Protein AF-0000000082633870 (afdb_homodimer)

Foldseek 3Di:
DPPPDDWDEDPDADPDADDLVQFQAWDWTDPPYPQTWIWTAGPVGDIGTHDCPDVSNVVSNVVNVVVVVVVD/DPPPDDWDEDPDADPDADDLVQFQAWDWTDPPYPQTWIWTAGPVGDIGTHDCPDVSNVVSNVVNVVVVVVVD

Solvent-accessible surface area (backbone atoms only — not comparable to full-atom values): 8286 Å² total; per-residue (Å²): 128,69,80,32,34,58,38,53,33,38,90,48,54,52,91,65,88,76,62,65,88,49,49,66,44,70,47,69,47,50,85,85,38,88,47,77,32,30,35,36,29,32,74,88,69,49,52,38,16,30,51,62,81,40,68,69,48,49,52,48,52,53,51,48,54,51,51,53,61,70,72,103,128,67,81,32,35,58,40,52,32,39,91,48,52,51,90,66,88,75,62,66,89,47,49,69,43,69,46,70,47,48,86,86,39,87,47,78,30,30,36,36,29,30,73,87,69,48,52,37,15,31,50,62,82,39,67,68,47,49,51,47,52,51,52,47,55,50,52,53,61,70,72,102

Sequence (144 aa):
SAPYTPAECCFSYTKHTLRSANLKGSYETSKECFLPAIVFETKNGSKVCADPNLPWVVKAVQKLQKKKSARASAPYTPAECCFSYTKHTLRSANLKGSYETSKECFLPAIVFETKNGSKVCADPNLPWVVKAVQKLQKKKSARA

Organism: Casuarius casuarius (NCBI:txid8787)

Radius of gyration: 17.72 Å; Cα contacts (8 Å, |Δi|>4): 254; chains: 2; bounding box: 32×46×44 Å

Secondary structure (DSSP, 8-state):
--TT--EEE-SS--SS---GGGEEEEEEPPTTSSS--EEEEETTS-EEEE-TTSHHHHHHHHHHHHHHHHH-/--TT--EEE-SS--SS---GGGEEEEEEPPTTSSS--EEEEETTS-EEEE-TTSHHHHHHHHHHHHHHHHH-

Structure (mmCIF, N/CA/C/O backbone):
data_AF-0000000082633870-model_v1
#
loop_
_entity.id
_entity.type
_entity.pdbx_description
1 polymer 'CCL4 protein'
#
loop_
_atom_site.group_PDB
_atom_site.id
_atom_site.type_symbol
_atom_site.label_atom_id
_atom_site.label_alt_id
_atom_site.label_comp_id
_atom_site.label_asym_id
_atom_site.label_entity_id
_atom_site.label_seq_id
_atom_site.pdbx_PDB_ins_code
_atom_site.Cartn_x
_atom_site.Cartn_y
_atom_site.Cartn_z
_atom_site.occupancy
_atom_site.B_iso_or_equiv
_atom_site.auth_seq_id
_atom_site.auth_comp_id
_atom_site.auth_asym_id
_atom_site.auth_atom_id
_atom_site.pdbx_PDB_model_num
ATOM 1 N N . SER A 1 1 ? 12.039 -4.086 2.102 1 63.34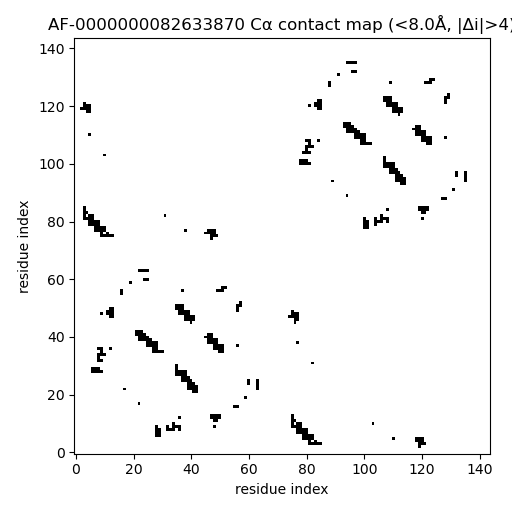 1 SER A N 1
ATOM 2 C CA . SER A 1 1 ? 10.758 -4.676 1.716 1 63.34 1 SER A CA 1
ATOM 3 C C . SER A 1 1 ? 10.953 -6.012 1.01 1 63.34 1 SER A C 1
ATOM 5 O O . SER A 1 1 ? 11.992 -6.238 0.381 1 63.34 1 SER A O 1
ATOM 7 N N . ALA A 1 2 ? 10.156 -6.988 1.341 1 86 2 ALA A N 1
ATOM 8 C CA . ALA A 1 2 ? 10.219 -8.273 0.65 1 86 2 ALA A CA 1
ATOM 9 C C . ALA A 1 2 ? 10.117 -8.094 -0.861 1 86 2 ALA A C 1
ATOM 11 O O . ALA A 1 2 ? 9.461 -7.16 -1.338 1 86 2 ALA A O 1
ATOM 12 N N . PRO A 1 3 ? 10.852 -8.875 -1.568 1 91.38 3 PRO A N 1
ATOM 13 C CA . PRO A 1 3 ? 10.758 -8.773 -3.027 1 91.38 3 PRO A CA 1
ATOM 14 C C . PRO A 1 3 ? 9.328 -8.922 -3.541 1 91.38 3 PRO A C 1
ATOM 16 O O . PRO A 1 3 ? 8.539 -9.664 -2.967 1 91.38 3 PRO A O 1
ATOM 19 N N . TYR A 1 4 ? 9.008 -8.125 -4.641 1 96.81 4 TYR A N 1
ATOM 20 C CA . TYR A 1 4 ? 7.766 -8.195 -5.395 1 96.81 4 TYR A CA 1
ATOM 21 C C . TYR A 1 4 ? 6.578 -7.816 -4.523 1 96.81 4 TYR A C 1
ATOM 23 O O . TYR A 1 4 ? 5.438 -8.195 -4.809 1 96.81 4 TYR A O 1
ATOM 31 N N . THR A 1 5 ? 6.84 -7.258 -3.365 1 97.44 5 THR A N 1
ATOM 32 C CA . THR A 1 5 ? 5.758 -6.809 -2.494 1 97.44 5 THR A CA 1
ATOM 33 C C . THR A 1 5 ? 5.281 -5.418 -2.9 1 97.44 5 THR A C 1
ATOM 35 O O . THR A 1 5 ? 6.074 -4.586 -3.346 1 97.44 5 THR A O 1
ATOM 38 N N . PRO A 1 6 ? 4.047 -5.188 -2.807 1 98.06 6 PRO A N 1
ATOM 39 C CA . PRO A 1 6 ? 3.582 -3.844 -3.158 1 98.06 6 PRO A CA 1
ATOM 40 C C . PRO A 1 6 ? 4.027 -2.783 -2.154 1 98.06 6 PRO A C 1
ATOM 42 O O . PRO A 1 6 ? 4.301 -3.102 -0.993 1 98.06 6 PRO A O 1
ATOM 45 N N . ALA A 1 7 ? 4.223 -1.601 -2.592 1 97.19 7 ALA A N 1
ATOM 46 C CA . ALA A 1 7 ? 4.516 -0.447 -1.746 1 97.19 7 ALA A CA 1
ATOM 47 C C . ALA A 1 7 ? 3.336 0.521 -1.706 1 97.19 7 ALA A C 1
ATOM 49 O O . ALA A 1 7 ? 2.617 0.673 -2.695 1 97.19 7 ALA A O 1
ATOM 50 N N . GLU A 1 8 ? 3.143 1.157 -0.511 1 97.19 8 GLU A N 1
ATOM 51 C CA . GLU A 1 8 ? 2.119 2.193 -0.409 1 97.19 8 GLU A CA 1
ATOM 52 C C . GLU A 1 8 ? 2.619 3.52 -0.973 1 97.19 8 GLU A C 1
ATOM 54 O O . GLU A 1 8 ? 3.723 3.963 -0.646 1 97.19 8 GLU A O 1
ATOM 59 N N . CYS A 1 9 ? 1.819 4.066 -1.823 1 98.31 9 CYS A N 1
ATOM 60 C CA . CYS A 1 9 ? 2.15 5.348 -2.434 1 98.31 9 CYS A CA 1
ATOM 61 C C . CYS A 1 9 ? 1.016 6.352 -2.252 1 98.31 9 CYS A C 1
ATOM 63 O O . CYS A 1 9 ? -0.158 5.977 -2.291 1 98.31 9 CYS A O 1
ATOM 65 N N . CYS A 1 10 ? 1.411 7.594 -2.066 1 98.56 10 CYS A N 1
ATOM 66 C CA . CYS A 1 10 ? 0.449 8.688 -2.012 1 98.56 10 CYS A CA 1
ATOM 67 C C . CYS A 1 10 ? 0.356 9.398 -3.357 1 98.56 10 CYS A C 1
ATOM 69 O O . CYS A 1 10 ? 1.371 9.609 -4.023 1 98.56 10 CYS A O 1
ATOM 71 N N . PHE A 1 11 ? -0.914 9.852 -3.707 1 97.94 11 PHE A N 1
ATOM 72 C CA . PHE A 1 11 ? -1.106 10.586 -4.953 1 97.94 11 PHE A CA 1
ATOM 73 C C . PHE A 1 11 ? -1.654 11.984 -4.68 1 97.94 11 PHE A C 1
ATOM 75 O O . PHE A 1 11 ? -1.763 12.805 -5.598 1 97.94 11 PHE A O 1
ATOM 82 N N . SER A 1 12 ? -2.004 12.086 -3.379 1 97.62 12 SER A N 1
ATOM 83 C CA . SER A 1 12 ? -2.436 13.391 -2.885 1 97.62 12 SER A CA 1
ATOM 84 C C . SER A 1 12 ? -2.105 13.555 -1.405 1 97.62 12 SER A C 1
ATOM 86 O O . SER A 1 12 ? -1.701 12.602 -0.742 1 97.62 12 SER A O 1
ATOM 88 N N . TYR A 1 13 ? -2.248 14.836 -0.981 1 98.12 13 TYR A N 1
ATOM 89 C CA . TYR A 1 13 ? -2.006 15.156 0.42 1 98.12 13 TYR A CA 1
ATOM 90 C C . TYR A 1 13 ? -3.26 15.727 1.074 1 98.12 13 TYR A C 1
ATOM 92 O O . TYR A 1 13 ? -4.039 16.422 0.427 1 98.12 13 TYR A O 1
ATOM 100 N N . THR A 1 14 ? -3.303 15.383 2.363 1 98.31 14 THR A N 1
ATOM 101 C CA . THR A 1 14 ? -4.363 16.047 3.113 1 98.31 14 THR A CA 1
ATOM 102 C C . THR A 1 14 ? -4.188 17.562 3.074 1 98.31 14 THR A C 1
ATOM 104 O O . THR A 1 14 ? -3.062 18.062 3.119 1 98.31 14 THR A O 1
ATOM 107 N N . LYS A 1 15 ? -5.301 18.25 2.979 1 96.06 15 LYS A N 1
ATOM 108 C CA . LYS A 1 15 ? -5.289 19.719 2.953 1 96.06 15 LYS A CA 1
ATOM 109 C C . LYS A 1 15 ? -5.355 20.297 4.363 1 96.06 15 LYS A C 1
ATOM 111 O O . LYS A 1 15 ? -5.078 21.469 4.57 1 96.06 15 LYS A O 1
ATOM 116 N N . HIS A 1 16 ? -5.734 19.438 5.301 1 95.44 16 HIS A N 1
ATOM 117 C CA . HIS A 1 16 ? -5.945 19.891 6.672 1 95.44 16 HIS A CA 1
ATOM 118 C C . HIS A 1 16 ? -4.891 19.328 7.609 1 95.44 16 HIS A C 1
ATOM 120 O O . HIS A 1 16 ? -4.359 18.234 7.367 1 95.44 16 HIS A O 1
ATOM 126 N N . THR A 1 17 ? -4.695 20.109 8.688 1 96.88 17 THR A N 1
ATOM 127 C CA . THR A 1 17 ? -3.846 19.594 9.758 1 96.88 17 THR A CA 1
ATOM 128 C C . THR A 1 17 ? -4.566 18.516 10.555 1 96.88 17 THR A C 1
ATOM 130 O O . THR A 1 17 ? -5.793 18.516 10.648 1 96.88 17 THR A O 1
ATOM 133 N N . LEU A 1 18 ? -3.801 17.578 11.055 1 96.88 18 LEU A N 1
ATOM 134 C CA . LEU A 1 18 ? -4.34 16.531 11.914 1 96.88 18 LEU A CA 1
ATOM 135 C C . LEU A 1 18 ? -3.945 16.766 13.367 1 96.88 18 LEU A C 1
ATOM 137 O O . LEU A 1 18 ? -2.805 17.141 13.648 1 96.88 18 LEU A O 1
ATOM 141 N N . ARG A 1 19 ? -4.922 16.531 14.211 1 95.81 19 ARG A N 1
ATOM 142 C CA . ARG A 1 19 ? -4.629 16.656 15.633 1 95.81 19 ARG A CA 1
ATOM 143 C C . ARG A 1 19 ? -3.682 15.555 16.094 1 95.81 19 ARG A C 1
ATOM 145 O O . ARG A 1 19 ? -3.941 14.375 15.867 1 95.81 19 ARG A O 1
ATOM 152 N N . SER A 1 20 ? -2.695 15.898 16.781 1 95 20 SER A N 1
ATOM 153 C CA . SER A 1 20 ? -1.667 14.969 17.234 1 95 20 SER A CA 1
ATOM 154 C C . SER A 1 20 ? -2.25 13.914 18.172 1 95 20 SER A C 1
ATOM 156 O O . SER A 1 20 ? -1.782 12.773 18.188 1 95 20 SER A O 1
ATOM 158 N N . ALA A 1 21 ? -3.277 14.289 18.828 1 94.38 21 ALA A N 1
ATOM 159 C CA . ALA A 1 21 ? -3.912 13.383 19.781 1 94.38 21 ALA A CA 1
ATOM 160 C C . ALA A 1 21 ? -4.555 12.195 19.078 1 94.38 21 ALA A C 1
ATOM 162 O O . ALA A 1 21 ? -4.785 11.148 19.688 1 94.38 21 ALA A O 1
ATOM 163 N N . ASN A 1 22 ? -4.863 12.461 17.844 1 96.62 22 ASN A N 1
ATOM 164 C CA . ASN A 1 22 ? -5.551 11.422 17.078 1 96.62 22 ASN A CA 1
ATOM 165 C C . ASN A 1 22 ? -4.562 10.516 16.344 1 96.62 22 ASN A C 1
ATOM 167 O O . ASN A 1 22 ? -4.961 9.531 15.727 1 96.62 22 ASN A O 1
ATOM 171 N N . LEU A 1 23 ? -3.291 10.82 16.438 1 98 23 LEU A N 1
ATOM 172 C CA . LEU A 1 23 ? -2.301 10.109 15.641 1 98 23 LEU A CA 1
ATOM 173 C C . LEU A 1 23 ? -1.649 8.992 16.453 1 98 23 LEU A C 1
ATOM 175 O O . LEU A 1 23 ? -1.222 9.203 17.578 1 98 23 LEU A O 1
ATOM 179 N N . LYS A 1 24 ? -1.57 7.898 15.789 1 97.19 24 LYS A N 1
ATOM 180 C CA . LYS A 1 24 ? -0.968 6.715 16.406 1 97.19 24 LYS A CA 1
ATOM 181 C C . LYS A 1 24 ? 0.481 6.547 15.953 1 97.19 24 LYS A C 1
ATOM 183 O O . LYS A 1 24 ? 1.317 6.055 16.719 1 97.19 24 LYS A O 1
ATOM 188 N N . GLY A 1 25 ? 0.774 6.848 14.695 1 97.38 25 GLY A N 1
ATOM 189 C CA . GLY A 1 25 ? 2.102 6.664 14.125 1 97.38 25 GLY A CA 1
ATOM 190 C C . GLY A 1 25 ? 2.277 7.344 12.781 1 97.38 25 GLY A C 1
ATOM 191 O O . GLY A 1 25 ? 1.374 8.039 12.312 1 97.38 25 GLY A O 1
ATOM 192 N N . SER A 1 26 ? 3.461 7.172 12.281 1 98.06 26 SER A N 1
ATOM 193 C CA . SER A 1 26 ? 3.76 7.703 10.953 1 98.06 26 SER A CA 1
ATOM 194 C C . SER A 1 26 ? 4.918 6.953 10.305 1 98.06 26 SER A C 1
ATOM 196 O O . SER A 1 26 ? 5.746 6.355 11 1 98.06 26 SER A O 1
ATOM 198 N N . TYR A 1 27 ? 4.934 7.047 9.016 1 98 27 TYR A N 1
ATOM 199 C CA . TYR A 1 27 ? 6.047 6.496 8.25 1 98 27 TYR A CA 1
ATOM 200 C C . TYR A 1 27 ? 6.184 7.207 6.906 1 98 27 TYR A C 1
ATOM 202 O O . TYR A 1 27 ? 5.266 7.906 6.473 1 98 27 TYR A O 1
ATOM 210 N N . GLU A 1 28 ? 7.316 7.055 6.324 1 97.69 28 GLU A N 1
ATOM 211 C CA . GLU A 1 28 ? 7.57 7.582 4.988 1 97.69 28 GLU A CA 1
ATOM 212 C C . GLU A 1 28 ? 7.203 6.562 3.914 1 97.69 28 GLU A C 1
ATOM 214 O O . GLU A 1 28 ? 7.41 5.359 4.098 1 97.69 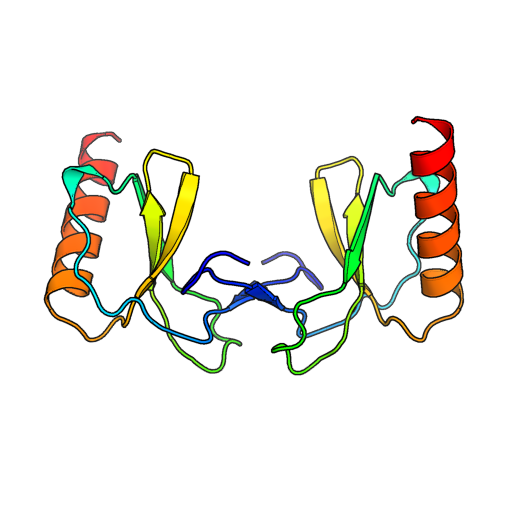28 GLU A O 1
ATOM 219 N N . THR A 1 29 ? 6.695 7.086 2.789 1 97.12 29 THR A N 1
ATOM 220 C CA . THR A 1 29 ? 6.375 6.18 1.69 1 97.12 29 THR A CA 1
ATOM 221 C C . THR A 1 29 ? 7.648 5.711 0.99 1 97.12 29 THR A C 1
ATOM 223 O O . THR A 1 29 ? 8.719 6.285 1.19 1 97.12 29 THR A O 1
ATOM 226 N N . SER A 1 30 ? 7.465 4.648 0.168 1 95.38 30 SER A N 1
ATOM 227 C CA . SER A 1 30 ? 8.602 4.031 -0.513 1 95.38 30 SER A CA 1
ATOM 228 C C . SER A 1 30 ? 9.328 5.035 -1.4 1 95.38 30 SER A C 1
ATOM 230 O O . SER A 1 30 ? 8.695 5.914 -1.996 1 95.38 30 SER A O 1
ATOM 232 N N . LYS A 1 31 ? 10.617 4.836 -1.577 1 95.38 31 LYS A N 1
ATOM 233 C CA . LYS A 1 31 ? 11.43 5.691 -2.438 1 95.38 31 LYS A CA 1
ATOM 234 C C . LYS A 1 31 ? 11.008 5.555 -3.898 1 95.38 31 LYS A C 1
ATOM 236 O O . LYS A 1 31 ? 11.344 6.41 -4.727 1 95.38 31 LYS A O 1
ATOM 241 N N . GLU A 1 32 ? 10.383 4.496 -4.211 1 95.38 32 GLU A N 1
ATOM 242 C CA . GLU A 1 32 ? 9.977 4.23 -5.586 1 95.38 32 GLU A CA 1
ATOM 243 C C . GLU A 1 32 ? 8.781 5.098 -5.984 1 95.38 32 GLU A C 1
ATOM 245 O O . GLU A 1 32 ? 8.523 5.301 -7.176 1 95.38 32 GLU A O 1
ATOM 250 N N . CYS A 1 33 ? 8.148 5.621 -4.957 1 97.38 33 CYS A N 1
ATOM 251 C CA . CYS A 1 33 ? 6.949 6.41 -5.223 1 97.38 33 CYS A CA 1
ATOM 252 C C . CYS A 1 33 ? 7.309 7.758 -5.832 1 97.38 33 CYS A C 1
ATOM 254 O O . CYS A 1 33 ? 8.344 8.336 -5.496 1 97.38 33 CYS A O 1
ATOM 256 N N . PHE A 1 34 ? 6.477 8.195 -6.707 1 95.06 34 PHE A N 1
ATOM 257 C CA . PHE A 1 34 ? 6.7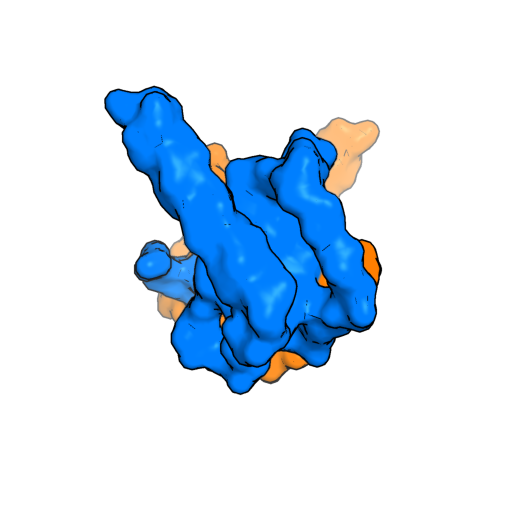3 9.453 -7.402 1 95.06 34 PHE A CA 1
ATOM 258 C C . PHE A 1 34 ? 6.598 10.633 -6.445 1 95.06 34 PHE A C 1
ATOM 260 O O . PHE A 1 34 ? 7.434 11.547 -6.453 1 95.06 34 PHE A O 1
ATOM 267 N N . LEU A 1 35 ? 5.566 10.57 -5.613 1 96.5 35 LEU A N 1
ATOM 268 C CA . LEU A 1 35 ? 5.254 11.672 -4.711 1 96.5 35 LEU A CA 1
ATOM 269 C C . LEU A 1 35 ? 5.691 11.352 -3.287 1 96.5 35 LEU A C 1
ATOM 271 O O . LEU A 1 35 ? 5.035 10.578 -2.592 1 96.5 35 LEU A O 1
ATOM 275 N N . PRO A 1 36 ? 6.809 12 -2.887 1 97.75 36 PRO A N 1
ATOM 276 C CA . PRO A 1 36 ? 7.211 11.766 -1.497 1 97.75 36 PRO A CA 1
ATOM 277 C C . PRO A 1 36 ? 6.133 12.18 -0.496 1 97.75 36 PRO A C 1
ATOM 279 O O . PRO A 1 36 ? 5.461 13.195 -0.69 1 97.75 36 PRO A O 1
ATOM 282 N N . ALA A 1 37 ? 5.996 11.312 0.571 1 98.81 37 ALA A N 1
ATOM 283 C CA . ALA A 1 37 ? 4.918 11.609 1.508 1 98.81 37 ALA A CA 1
ATOM 284 C C . ALA A 1 37 ? 5.195 11 2.879 1 98.81 37 ALA A C 1
ATOM 286 O O . ALA A 1 37 ? 5.984 10.062 3 1 98.81 37 ALA A O 1
ATOM 287 N N . ILE A 1 38 ? 4.609 11.586 3.834 1 98.75 38 ILE A N 1
ATOM 288 C CA . ILE A 1 38 ? 4.434 10.992 5.156 1 98.75 38 ILE A CA 1
ATOM 289 C C . ILE A 1 38 ? 3.014 10.453 5.297 1 98.75 38 ILE A C 1
ATOM 291 O O . ILE A 1 38 ? 2.047 11.133 4.941 1 98.75 38 ILE A O 1
ATOM 295 N N . VAL A 1 39 ? 2.932 9.25 5.707 1 98.81 39 VAL A N 1
ATOM 296 C CA . VAL A 1 39 ? 1.624 8.672 6.012 1 98.81 39 VAL A CA 1
ATOM 297 C C . VAL A 1 39 ? 1.414 8.641 7.523 1 98.81 39 VAL A C 1
ATOM 299 O O . VAL A 1 39 ? 2.217 8.055 8.25 1 98.81 39 VAL A O 1
ATOM 302 N N . PHE A 1 40 ? 0.314 9.305 7.953 1 98.69 40 PHE A N 1
ATOM 303 C CA . PHE A 1 40 ? -0.077 9.219 9.352 1 98.69 40 PHE A CA 1
ATOM 304 C C . PHE A 1 40 ? -1.114 8.117 9.562 1 98.69 40 PHE A C 1
ATOM 306 O O . PHE A 1 40 ? -2.031 7.965 8.75 1 98.69 40 PHE A O 1
ATOM 313 N N . GLU A 1 41 ? -0.903 7.375 10.562 1 98.19 41 GLU A N 1
ATOM 314 C CA . GLU A 1 41 ? -1.919 6.438 11.031 1 98.19 41 GLU A CA 1
ATOM 315 C C . GLU A 1 41 ? -2.688 7.008 12.227 1 98.19 41 GLU A C 1
ATOM 317 O O . GLU A 1 41 ? -2.086 7.438 13.211 1 98.19 41 GLU A O 1
ATOM 322 N N . THR A 1 42 ? -3.988 6.961 12.109 1 97.5 42 THR A N 1
ATOM 323 C CA . THR A 1 42 ? -4.809 7.473 13.203 1 97.5 42 THR A CA 1
ATOM 324 C C . THR A 1 42 ? -5.18 6.355 14.172 1 97.5 42 THR A C 1
ATOM 326 O O . THR A 1 42 ? -5.004 5.176 13.867 1 97.5 42 THR A O 1
ATOM 329 N N . LYS A 1 43 ? -5.676 6.699 15.289 1 96.94 43 LYS A N 1
ATOM 330 C CA . LYS A 1 43 ? -6.027 5.738 16.328 1 96.94 43 LYS A CA 1
ATOM 331 C C . LYS A 1 43 ? -7.141 4.805 15.867 1 96.94 43 LYS A C 1
ATOM 333 O O . LYS A 1 43 ? -7.227 3.662 16.328 1 96.94 43 LYS A O 1
ATOM 338 N N . ASN A 1 44 ? -7.941 5.293 14.938 1 95.06 44 ASN A N 1
ATOM 339 C CA . ASN A 1 44 ? -9.016 4.457 14.406 1 95.06 44 ASN A CA 1
ATOM 340 C C . ASN A 1 44 ? -8.523 3.561 13.281 1 95.06 44 ASN A C 1
ATOM 342 O O . ASN A 1 44 ? -9.312 2.824 12.68 1 95.06 44 ASN A O 1
ATOM 346 N N . GLY A 1 45 ? -7.312 3.646 12.859 1 95.19 45 GLY A N 1
ATOM 347 C CA . GLY A 1 45 ? -6.707 2.74 11.891 1 95.19 45 GLY A CA 1
ATOM 348 C C . GLY A 1 45 ? -6.625 3.326 10.492 1 95.19 45 GLY A C 1
ATOM 349 O O . GLY A 1 45 ? -6.121 2.678 9.578 1 95.19 45 GLY A O 1
ATOM 350 N N . SER A 1 46 ? -7.074 4.594 10.438 1 95.94 46 SER A N 1
ATOM 351 C CA . SER A 1 46 ? -7.055 5.25 9.133 1 95.94 46 SER A CA 1
ATOM 352 C C . SER A 1 46 ? -5.656 5.75 8.789 1 95.94 46 SER A C 1
ATOM 354 O O . SER A 1 46 ? -4.871 6.086 9.68 1 95.94 46 SER A O 1
ATOM 356 N N . LYS A 1 47 ? -5.363 5.77 7.477 1 98.25 47 LYS A N 1
ATOM 357 C CA . LYS A 1 47 ? -4.098 6.289 6.969 1 98.25 47 LYS A CA 1
ATOM 358 C C . LYS A 1 47 ? -4.316 7.547 6.129 1 98.25 47 LYS A C 1
ATOM 360 O O . LYS A 1 47 ? -5.246 7.605 5.32 1 98.25 47 LYS A O 1
ATOM 365 N N . VAL A 1 48 ? -3.461 8.492 6.391 1 98.5 48 VAL A N 1
ATOM 366 C CA . VAL A 1 48 ? -3.646 9.773 5.719 1 98.5 48 VAL A CA 1
ATOM 367 C C . VAL A 1 48 ? -2.311 10.266 5.164 1 98.5 48 VAL A C 1
ATOM 369 O O . VAL A 1 48 ? -1.327 10.375 5.898 1 98.5 48 VAL A O 1
ATOM 372 N N . CYS A 1 49 ? -2.332 10.562 3.902 1 98.81 49 CYS A N 1
ATOM 373 C CA . CYS A 1 49 ? -1.14 11.086 3.244 1 98.81 49 CYS A CA 1
ATOM 374 C C . CYS A 1 49 ? -0.946 12.562 3.559 1 98.81 49 CYS A C 1
ATOM 376 O O . CYS A 1 49 ? -1.877 13.359 3.42 1 98.81 49 CYS A O 1
ATOM 378 N N . ALA A 1 50 ? 0.307 12.953 3.887 1 98.81 50 ALA A N 1
ATOM 379 C CA . ALA A 1 50 ? 0.626 14.344 4.207 1 98.81 50 ALA A CA 1
ATOM 380 C C . ALA A 1 50 ? 1.921 14.773 3.527 1 98.81 50 ALA A C 1
ATOM 382 O O . ALA A 1 50 ? 2.834 13.969 3.342 1 98.81 50 ALA A O 1
ATOM 383 N N . ASP A 1 51 ? 2.008 16.062 3.193 1 98.44 51 ASP A N 1
ATOM 384 C CA . ASP A 1 51 ? 3.193 16.672 2.609 1 98.44 51 ASP A CA 1
ATOM 385 C C . ASP A 1 51 ? 4.316 16.781 3.639 1 98.44 51 ASP A C 1
ATOM 387 O O . ASP A 1 51 ? 4.188 17.516 4.629 1 98.44 51 ASP A O 1
ATOM 391 N N . PRO A 1 52 ? 5.422 16.109 3.346 1 98.44 52 PRO A N 1
ATOM 392 C CA . PRO A 1 52 ? 6.488 16.094 4.348 1 98.44 52 PRO A CA 1
ATOM 393 C C . PRO A 1 52 ? 7.129 17.453 4.555 1 98.44 52 PRO A C 1
ATOM 395 O O . PRO A 1 52 ? 7.887 17.656 5.512 1 98.44 52 PRO A O 1
ATOM 398 N N . ASN A 1 53 ? 6.809 18.391 3.721 1 97.94 53 ASN A N 1
ATOM 399 C CA . ASN A 1 53 ? 7.473 19.688 3.773 1 97.94 53 ASN A CA 1
ATOM 400 C C . ASN A 1 53 ? 6.664 20.688 4.586 1 97.94 53 ASN A C 1
ATOM 402 O O . ASN A 1 53 ? 7.109 21.812 4.809 1 97.94 53 ASN A O 1
ATOM 406 N N . LEU A 1 54 ? 5.555 20.359 5.016 1 98 54 LEU A N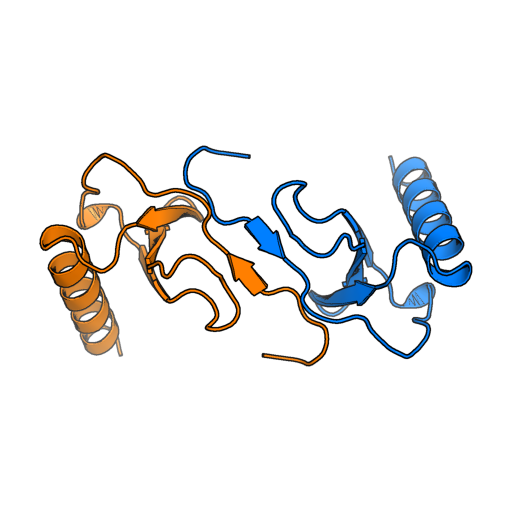 1
ATOM 407 C CA . LEU A 1 54 ? 4.73 21.266 5.809 1 98 54 LEU A CA 1
ATOM 408 C C . LEU A 1 54 ? 5.172 21.266 7.266 1 98 54 LEU A C 1
ATOM 410 O O . LEU A 1 54 ? 5.391 20.203 7.855 1 98 54 LEU A O 1
ATOM 414 N N . PRO A 1 55 ? 5.227 22.375 7.941 1 97.56 55 PRO A N 1
ATOM 415 C CA . PRO A 1 55 ? 5.746 22.484 9.305 1 97.56 55 PRO A CA 1
ATOM 416 C C . PRO A 1 55 ? 4.973 21.625 10.297 1 97.56 55 PRO A C 1
ATOM 418 O O . PRO A 1 55 ? 5.574 20.984 11.164 1 97.56 55 PRO A O 1
ATOM 421 N N . TRP A 1 56 ? 3.711 21.641 10.164 1 97.94 56 TRP A N 1
ATOM 422 C CA . TRP A 1 56 ? 2.955 20.875 11.148 1 97.94 56 TRP A CA 1
ATOM 423 C C . TRP A 1 56 ? 3.246 19.391 11.016 1 97.94 56 TRP A C 1
ATOM 425 O O . TRP A 1 56 ? 3.178 18.641 12 1 97.94 56 TRP A O 1
ATOM 435 N N . VAL A 1 57 ? 3.506 18.891 9.781 1 98.56 57 VAL A N 1
ATOM 436 C CA . VAL A 1 57 ? 3.824 17.484 9.547 1 98.56 57 VAL A CA 1
ATOM 437 C C . VAL A 1 57 ? 5.156 17.141 10.211 1 98.56 57 VAL A C 1
ATOM 439 O O . VAL A 1 57 ? 5.266 16.125 10.906 1 98.56 57 VAL A O 1
ATOM 442 N N . VAL A 1 58 ? 6.113 17.984 10.031 1 98.06 58 VAL A N 1
ATOM 443 C CA . VAL A 1 58 ? 7.426 17.797 10.633 1 98.06 58 VAL A CA 1
ATOM 444 C C . VAL A 1 58 ? 7.293 17.719 12.148 1 98.06 58 VAL A C 1
ATOM 446 O O . VAL A 1 58 ? 7.84 16.797 12.773 1 98.06 58 VAL A O 1
ATOM 449 N N . LYS A 1 59 ? 6.523 18.609 12.672 1 97.56 59 LYS A N 1
ATOM 450 C CA . LYS A 1 59 ? 6.324 18.641 14.117 1 97.56 59 LYS A CA 1
ATOM 451 C C . LYS A 1 59 ? 5.609 17.375 14.602 1 97.56 59 LYS A C 1
ATOM 453 O O . LYS A 1 59 ? 5.984 16.797 15.625 1 97.56 59 LYS A O 1
ATOM 458 N N . ALA A 1 60 ? 4.609 17.031 13.883 1 98 60 ALA A N 1
ATOM 459 C CA . ALA A 1 60 ? 3.83 15.852 14.273 1 98 60 ALA A CA 1
ATOM 460 C C . ALA A 1 60 ? 4.688 14.594 14.25 1 98 60 ALA A C 1
ATOM 462 O O . ALA A 1 60 ? 4.582 13.742 15.141 1 98 60 ALA A O 1
ATOM 463 N N . VAL A 1 61 ? 5.508 14.43 13.227 1 98.12 61 VAL A N 1
ATOM 464 C CA . VAL A 1 61 ? 6.395 13.273 13.125 1 98.12 61 VAL A CA 1
ATOM 465 C C . VAL A 1 61 ? 7.34 13.242 14.32 1 98.12 61 VAL A C 1
ATOM 467 O O . VAL A 1 61 ? 7.523 12.195 14.945 1 98.12 61 VAL A O 1
ATOM 470 N N . GLN A 1 62 ? 7.895 14.375 14.633 1 97.12 62 GLN A N 1
ATOM 471 C CA . GLN A 1 62 ? 8.82 14.461 15.75 1 97.12 62 GLN A CA 1
ATOM 472 C C . GLN A 1 62 ? 8.133 14.078 17.062 1 97.12 62 GLN A C 1
ATOM 474 O O . GLN A 1 62 ? 8.711 13.352 17.875 1 97.12 62 GLN A O 1
ATOM 479 N N . LYS A 1 63 ? 6.965 14.531 17.25 1 96.56 63 LYS A N 1
ATOM 480 C CA . LYS A 1 63 ? 6.211 14.211 18.453 1 96.56 63 LYS A CA 1
ATOM 481 C C . LYS A 1 63 ? 5.957 12.711 18.578 1 96.56 63 LYS A C 1
ATOM 483 O O . LYS A 1 63 ? 6.094 12.133 19.656 1 96.56 63 LYS A O 1
ATOM 488 N N . LEU A 1 64 ? 5.605 12.094 17.5 1 97.06 64 LEU A N 1
ATOM 489 C CA . LEU A 1 64 ? 5.312 10.664 17.484 1 97.06 64 LEU A CA 1
ATOM 490 C C . LEU A 1 64 ? 6.57 9.852 17.766 1 97.06 64 LEU A C 1
ATOM 492 O O . LEU A 1 64 ? 6.512 8.812 18.438 1 97.06 64 LEU A O 1
ATOM 496 N N . GLN A 1 65 ? 7.66 10.32 17.188 1 95.06 65 GLN A N 1
ATOM 497 C CA . GLN A 1 65 ? 8.922 9.625 17.406 1 95.06 65 GLN A CA 1
ATOM 498 C C . GLN A 1 65 ? 9.336 9.695 18.875 1 95.06 65 GLN A C 1
ATOM 500 O O . GLN A 1 65 ? 9.844 8.719 19.422 1 95.06 65 GLN A O 1
ATOM 505 N N . LYS A 1 66 ? 9.062 10.797 19.547 1 93.12 66 LYS A N 1
ATOM 506 C CA . LYS A 1 66 ? 9.375 10.969 20.953 1 93.12 66 LYS A CA 1
ATOM 507 C C . LYS A 1 66 ? 8.469 10.109 21.828 1 93.12 66 LYS A C 1
ATOM 509 O O . LYS A 1 66 ? 8.922 9.539 22.828 1 93.12 66 LYS A O 1
ATOM 514 N N . LYS A 1 67 ? 7.281 10.078 21.516 1 90.94 67 LYS A N 1
ATOM 515 C CA . LYS A 1 67 ? 6.332 9.25 22.266 1 90.94 67 LYS A CA 1
ATOM 516 C C . LYS A 1 67 ? 6.703 7.773 22.188 1 90.94 67 LYS A C 1
ATOM 518 O O . LYS A 1 67 ? 6.594 7.051 23.172 1 90.94 67 LYS A O 1
ATOM 523 N N . LYS A 1 68 ? 7.074 7.309 21 1 86.69 68 LYS A N 1
ATOM 524 C CA . LYS A 1 68 ? 7.496 5.926 20.812 1 86.69 68 LYS A CA 1
ATOM 525 C C . LYS A 1 68 ? 8.742 5.609 21.625 1 86.69 68 LYS A C 1
ATOM 527 O O . LYS A 1 68 ? 8.859 4.527 22.203 1 86.69 68 LYS A O 1
ATOM 532 N N . SER A 1 69 ? 9.609 6.59 21.672 1 88.38 69 SER A N 1
ATOM 533 C CA . SER A 1 69 ? 10.844 6.41 22.438 1 88.38 69 SER A CA 1
ATOM 534 C C . SER A 1 69 ? 10.57 6.418 23.938 1 88.38 69 SER A C 1
ATOM 536 O O . SER A 1 69 ? 11.273 5.754 24.703 1 88.38 69 SER A O 1
ATOM 538 N N . ALA A 1 70 ? 9.531 7.055 24.297 1 85.75 70 ALA A N 1
ATOM 539 C CA . ALA A 1 70 ? 9.18 7.113 25.719 1 85.75 70 ALA A CA 1
ATOM 540 C C . ALA A 1 70 ? 8.461 5.84 26.156 1 85.75 70 ALA A C 1
ATOM 542 O O . ALA A 1 70 ? 8.484 5.488 27.344 1 85.75 70 ALA A O 1
ATOM 543 N N . ARG A 1 71 ? 7.855 5.281 25.234 1 83.5 71 ARG A N 1
ATOM 544 C CA . ARG A 1 71 ? 7.121 4.055 25.531 1 83.5 71 ARG A CA 1
ATOM 545 C C . ARG A 1 71 ? 8.039 2.838 25.453 1 83.5 71 ARG A C 1
ATOM 547 O O . ARG A 1 71 ? 7.742 1.796 26.047 1 83.5 71 ARG A O 1
ATOM 554 N N . ALA A 1 72 ? 9.234 3 24.922 1 69.19 72 ALA A N 1
ATOM 555 C CA . ALA A 1 72 ? 10.156 1.876 24.797 1 69.19 72 ALA A CA 1
ATOM 556 C C . ALA A 1 72 ? 11.062 1.769 26.031 1 69.19 72 ALA A C 1
ATOM 558 O O . ALA A 1 72 ? 11.391 0.666 26.469 1 69.19 72 ALA A O 1
ATOM 559 N N . SER B 1 1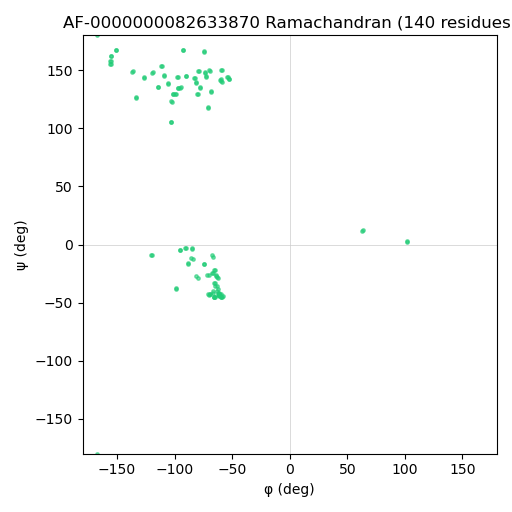 ? -11.734 4.453 -2.395 1 64 1 SER B N 1
ATOM 560 C CA . SER B 1 1 ? -10.719 4.664 -1.371 1 64 1 SER B CA 1
ATOM 561 C C . SER B 1 1 ? -10.938 5.98 -0.636 1 64 1 SER B C 1
ATOM 563 O O . SER B 1 1 ? -11.492 6.926 -1.199 1 64 1 SER B O 1
ATOM 565 N N . ALA B 1 2 ? -10.797 5.969 0.662 1 86.31 2 ALA B N 1
ATOM 566 C CA . ALA B 1 2 ? -10.898 7.203 1.432 1 86.31 2 ALA B CA 1
ATOM 567 C C . ALA B 1 2 ? -9.961 8.273 0.875 1 86.31 2 ALA B C 1
ATOM 569 O O . ALA B 1 2 ? -8.898 7.961 0.341 1 86.31 2 ALA B O 1
ATOM 570 N N . PRO B 1 3 ? -10.43 9.461 0.904 1 91.56 3 PRO B N 1
ATOM 571 C CA . PRO B 1 3 ? -9.555 10.539 0.428 1 91.56 3 PRO B CA 1
ATOM 572 C C . PRO B 1 3 ? -8.203 10.555 1.134 1 91.56 3 PRO B C 1
ATOM 574 O O . PRO B 1 3 ? -8.117 10.234 2.32 1 91.56 3 PRO B O 1
ATOM 577 N N . TYR B 1 4 ? -7.121 10.922 0.321 1 96.88 4 TYR B N 1
ATOM 578 C CA . TYR B 1 4 ? -5.758 11.148 0.792 1 96.88 4 TYR B CA 1
ATOM 579 C C . TYR B 1 4 ? -5.164 9.875 1.384 1 96.88 4 TYR B C 1
ATOM 581 O O . TYR B 1 4 ? -4.227 9.93 2.18 1 96.88 4 TYR B O 1
ATOM 589 N N . THR B 1 5 ? -5.82 8.75 1.175 1 97.44 5 THR B N 1
ATOM 590 C CA . THR B 1 5 ? -5.285 7.48 1.658 1 97.44 5 THR B CA 1
ATOM 591 C C . THR B 1 5 ? -4.246 6.926 0.687 1 97.44 5 THR B C 1
ATOM 593 O O . THR B 1 5 ? -4.371 7.098 -0.528 1 97.44 5 THR B O 1
ATOM 596 N N . PRO B 1 6 ? -3.254 6.328 1.188 1 98.06 6 PRO B N 1
ATOM 597 C CA . PRO B 1 6 ? -2.275 5.758 0.261 1 98.06 6 PRO B CA 1
ATOM 598 C C . PRO B 1 6 ? -2.818 4.551 -0.5 1 98.06 6 PRO B C 1
ATOM 600 O O . PRO B 1 6 ? -3.744 3.883 -0.028 1 98.06 6 PRO B O 1
ATOM 603 N N . ALA B 1 7 ? -2.359 4.34 -1.679 1 97.19 7 ALA B N 1
ATOM 604 C CA . ALA B 1 7 ? -2.67 3.162 -2.484 1 97.19 7 ALA B CA 1
ATOM 605 C C . ALA B 1 7 ? -1.454 2.25 -2.613 1 97.19 7 ALA B C 1
ATOM 607 O O . ALA B 1 7 ? -0.315 2.723 -2.652 1 97.19 7 ALA B O 1
ATOM 608 N N . GLU B 1 8 ? -1.736 0.902 -2.652 1 97.19 8 GLU B N 1
ATOM 609 C CA . GLU B 1 8 ? -0.652 -0.045 -2.895 1 97.19 8 GLU B CA 1
ATOM 610 C C . GLU B 1 8 ? -0.322 -0.136 -4.383 1 97.19 8 GLU B C 1
ATOM 612 O O . GLU B 1 8 ? -1.219 -0.279 -5.215 1 97.19 8 GLU B O 1
ATOM 617 N N . CYS B 1 9 ? 0.939 -0.001 -4.641 1 98.31 9 CYS B N 1
ATOM 618 C CA . CYS B 1 9 ? 1.416 -0.085 -6.016 1 98.31 9 CYS B CA 1
ATOM 619 C C . CYS B 1 9 ? 2.533 -1.113 -6.145 1 98.31 9 CYS B C 1
ATOM 621 O O . CYS B 1 9 ? 3.357 -1.256 -5.238 1 98.31 9 CYS B O 1
ATOM 623 N N . CYS B 1 10 ? 2.521 -1.8 -7.273 1 98.56 10 CYS B N 1
ATOM 624 C CA . CYS B 1 10 ? 3.6 -2.723 -7.609 1 98.56 10 CYS B CA 1
ATOM 625 C C . CYS B 1 10 ? 4.617 -2.064 -8.531 1 98.56 10 CYS B C 1
ATOM 627 O O . CYS B 1 10 ? 4.242 -1.321 -9.445 1 98.56 10 CYS B O 1
ATOM 629 N N . PHE B 1 11 ? 5.949 -2.439 -8.328 1 97.88 11 PHE B N 1
ATOM 630 C CA . PHE B 1 11 ? 7 -1.9 -9.188 1 97.88 11 PHE B CA 1
ATOM 631 C C . PHE B 1 11 ? 7.734 -3.021 -9.914 1 97.88 11 PHE B C 1
ATOM 633 O O . PHE B 1 11 ? 8.57 -2.764 -10.781 1 97.88 11 PHE B O 1
ATOM 640 N N . SER B 1 12 ? 7.348 -4.219 -9.414 1 97.56 12 SER B N 1
ATOM 641 C CA . SER B 1 12 ? 7.844 -5.43 -10.062 1 97.56 12 SER B CA 1
ATOM 642 C C . SER B 1 12 ? 6.855 -6.582 -9.906 1 97.56 12 SER B C 1
ATOM 644 O O . SER B 1 12 ? 5.879 -6.473 -9.164 1 97.56 12 SER B O 1
ATOM 646 N N . TYR B 1 13 ? 7.148 -7.633 -10.719 1 98.06 13 TYR B N 1
ATOM 647 C CA . TYR B 1 13 ? 6.32 -8.828 -10.664 1 98.06 13 TYR B CA 1
ATOM 648 C C . TYR B 1 13 ? 7.141 -10.047 -10.242 1 98.06 13 TYR B C 1
ATOM 650 O O . TYR B 1 13 ? 8.32 -10.148 -10.578 1 98.06 13 TYR B O 1
ATOM 658 N N . THR B 1 14 ? 6.395 -10.906 -9.555 1 98.25 14 THR B N 1
ATOM 659 C CA . THR B 1 14 ? 7.043 -12.18 -9.281 1 98.25 14 THR B CA 1
ATOM 660 C C . THR B 1 14 ? 7.41 -12.891 -10.586 1 98.25 14 THR B C 1
ATOM 662 O O . THR B 1 14 ? 6.664 -12.828 -11.562 1 98.25 14 THR B O 1
ATOM 665 N N . LYS B 1 15 ? 8.547 -13.523 -10.57 1 95.88 15 LYS B N 1
ATOM 666 C CA . LYS B 1 15 ? 9.023 -14.266 -11.734 1 95.88 15 LYS B CA 1
ATOM 667 C C . LYS B 1 15 ? 8.508 -15.703 -11.719 1 95.88 15 LYS B C 1
ATOM 669 O O . LYS B 1 15 ? 8.562 -16.391 -12.734 1 95.88 15 LYS B O 1
ATOM 674 N N . HIS B 1 16 ? 8.047 -16.125 -10.555 1 95.38 16 HIS B N 1
ATOM 675 C CA . HIS B 1 16 ? 7.629 -17.516 -10.375 1 95.38 16 HIS B CA 1
ATOM 676 C C . HIS B 1 16 ? 6.121 -17.625 -10.195 1 95.38 16 HIS B C 1
ATOM 678 O O . HIS B 1 16 ? 5.488 -16.688 -9.688 1 95.38 16 HIS B O 1
ATOM 684 N N . THR B 1 17 ? 5.641 -18.797 -10.578 1 96.94 17 THR B N 1
ATOM 685 C CA . THR B 1 17 ? 4.242 -19.109 -10.297 1 96.94 17 THR B CA 1
ATOM 686 C C . THR B 1 17 ? 4.039 -19.406 -8.812 1 96.94 17 THR B C 1
ATOM 688 O O . THR B 1 17 ? 4.953 -19.891 -8.141 1 96.94 17 THR B O 1
ATOM 691 N N . LEU B 1 18 ? 2.867 -19.062 -8.312 1 96.88 18 LEU B N 1
ATOM 692 C CA . LEU B 1 18 ? 2.504 -19.375 -6.938 1 96.88 18 LEU B CA 1
ATOM 693 C C . LEU B 1 18 ? 1.495 -20.516 -6.883 1 96.88 18 LEU B C 1
ATOM 695 O O . LEU B 1 18 ? 0.567 -20.578 -7.695 1 96.88 18 LEU B O 1
ATOM 699 N N . ARG B 1 19 ? 1.743 -21.375 -5.914 1 95.81 19 ARG B N 1
ATOM 700 C CA . ARG B 1 19 ? 0.797 -22.469 -5.727 1 95.81 19 ARG B CA 1
ATOM 701 C C . ARG B 1 19 ? -0.546 -21.953 -5.223 1 95.81 19 ARG B C 1
ATOM 703 O O . ARG B 1 19 ? -0.604 -21.234 -4.223 1 95.81 19 ARG B O 1
ATOM 710 N N . SER B 1 20 ? -1.564 -22.359 -5.824 1 95.06 20 SER B N 1
ATOM 711 C CA . SER B 1 20 ? -2.91 -21.891 -5.504 1 95.06 20 SER B CA 1
ATOM 712 C C . SER B 1 20 ? -3.293 -22.266 -4.074 1 95.06 20 SER B C 1
ATOM 714 O O . SER B 1 20 ? -4.043 -21.531 -3.418 1 95.06 20 SER B O 1
ATOM 716 N N . ALA B 1 21 ? -2.74 -23.328 -3.592 1 94.5 21 ALA B N 1
ATOM 717 C CA . ALA B 1 21 ? -3.047 -23.797 -2.246 1 94.5 21 ALA B CA 1
ATOM 718 C C . ALA B 1 21 ? -2.547 -22.812 -1.19 1 94.5 21 ALA B C 1
ATOM 720 O O . ALA B 1 21 ? -3.029 -22.812 -0.055 1 94.5 21 ALA B O 1
ATOM 721 N N . ASN B 1 22 ? -1.548 -22.078 -1.617 1 96.69 22 ASN B N 1
ATOM 722 C CA . ASN B 1 22 ? -0.939 -21.141 -0.668 1 96.69 22 ASN B CA 1
ATOM 723 C C . ASN B 1 22 ? -1.612 -19.781 -0.711 1 96.69 22 ASN B C 1
ATOM 725 O O . ASN B 1 22 ? -1.293 -18.891 0.091 1 96.69 22 ASN B O 1
ATOM 729 N N . LEU B 1 23 ? -2.566 -19.609 -1.597 1 98 23 LEU B N 1
ATOM 730 C CA . LEU B 1 23 ? -3.148 -18.281 -1.812 1 98 23 LEU B CA 1
ATOM 731 C C . LEU B 1 23 ? -4.445 -18.125 -1.025 1 98 23 LEU B C 1
ATOM 733 O O . LEU B 1 23 ? -5.312 -19 -1.069 1 98 23 LEU B O 1
ATOM 737 N N . LYS B 1 24 ? -4.508 -17 -0.419 1 97.19 24 LYS B N 1
ATOM 738 C CA . LYS B 1 24 ? -5.684 -16.672 0.38 1 97.19 24 LYS B CA 1
ATOM 739 C C . LYS B 1 24 ? -6.641 -15.773 -0.395 1 97.19 24 LYS B C 1
ATOM 741 O O . LYS B 1 24 ? -7.859 -15.852 -0.221 1 97.19 24 LYS B O 1
ATOM 746 N N . GLY B 1 25 ? -6.105 -14.844 -1.172 1 97.38 25 GLY B N 1
ATOM 747 C CA . GLY B 1 25 ? -6.906 -13.883 -1.913 1 97.38 25 GLY B CA 1
ATOM 748 C C . GLY B 1 25 ? -6.109 -13.117 -2.953 1 97.38 25 GLY B C 1
ATOM 749 O O . GLY B 1 25 ? -4.926 -13.398 -3.166 1 97.38 25 GLY B O 1
ATOM 750 N N . SER B 1 26 ? -6.832 -12.266 -3.609 1 98.06 26 SER B N 1
ATOM 751 C CA . SER B 1 26 ? -6.188 -11.398 -4.594 1 98.06 26 SER B CA 1
ATOM 752 C C . SER B 1 26 ? -6.992 -10.117 -4.812 1 98.06 26 SER B C 1
ATOM 754 O O . SER B 1 26 ? -8.203 -10.086 -4.57 1 98.06 26 SER B O 1
ATOM 756 N N . TYR B 1 27 ? -6.297 -9.148 -5.293 1 97.94 27 TYR B N 1
ATOM 757 C CA . TYR B 1 27 ? -6.934 -7.895 -5.684 1 97.94 27 TYR B CA 1
ATOM 758 C C . TYR B 1 27 ? -6.105 -7.168 -6.734 1 97.94 27 TYR B C 1
ATOM 760 O O . TYR B 1 27 ? -4.93 -7.484 -6.938 1 97.94 27 TYR B O 1
ATOM 768 N N . GLU B 1 28 ? -6.715 -6.258 -7.398 1 97.62 28 GLU B N 1
ATOM 769 C CA . GLU B 1 28 ? -6.035 -5.395 -8.367 1 97.62 28 GLU B CA 1
ATOM 770 C C . GLU B 1 28 ? -5.508 -4.129 -7.695 1 97.62 28 GLU B C 1
ATOM 772 O O . GLU B 1 28 ? -6.152 -3.574 -6.805 1 97.62 28 GLU B O 1
ATOM 777 N N . THR B 1 29 ? -4.355 -3.688 -8.188 1 97.12 29 THR B N 1
ATOM 778 C CA . THR B 1 29 ? -3.812 -2.449 -7.641 1 97.12 29 THR B CA 1
ATOM 779 C C . THR B 1 29 ? -4.594 -1.242 -8.148 1 97.12 29 THR B C 1
ATOM 781 O O . THR B 1 29 ? -5.367 -1.356 -9.102 1 97.12 29 THR B O 1
ATOM 784 N N . SER B 1 30 ? -4.348 -0.079 -7.473 1 95.44 30 SER B N 1
ATOM 785 C CA . SER B 1 30 ? -5.074 1.144 -7.793 1 95.44 30 SER B CA 1
ATOM 786 C C . SER B 1 30 ? -4.859 1.551 -9.25 1 95.44 30 SER B C 1
ATOM 788 O O . SER B 1 30 ? -3.771 1.362 -9.797 1 95.44 30 SER B O 1
ATOM 790 N N . LYS B 1 31 ? -5.848 2.195 -9.828 1 95.44 31 LYS B N 1
ATOM 791 C CA . LYS B 1 31 ? -5.762 2.693 -11.203 1 95.44 31 LYS B CA 1
ATOM 792 C C . LYS B 1 31 ? -4.699 3.783 -11.32 1 95.44 31 LYS B C 1
ATOM 794 O O . LYS B 1 31 ? -4.246 4.098 -12.422 1 95.44 31 LYS B O 1
ATOM 799 N N . GLU B 1 32 ? -4.391 4.375 -10.242 1 95.44 32 GLU B N 1
ATOM 800 C CA . GLU B 1 32 ? -3.426 5.469 -10.242 1 95.44 32 GLU B CA 1
ATOM 801 C C . GLU B 1 32 ? -2.002 4.945 -10.414 1 95.44 32 GLU B C 1
ATOM 803 O O . GLU B 1 32 ? -1.104 5.695 -10.812 1 95.44 32 GLU B O 1
ATOM 808 N N . CYS B 1 33 ? -1.876 3.662 -10.172 1 97.31 33 CYS B N 1
ATO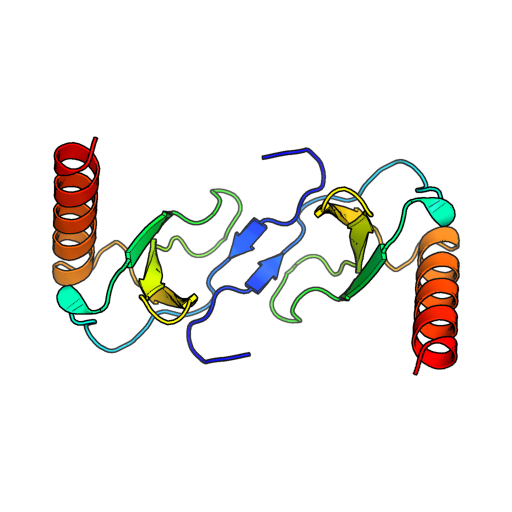M 809 C CA . CYS B 1 33 ? -0.542 3.076 -10.242 1 97.31 33 CYS B CA 1
ATOM 810 C C . CYS B 1 33 ? -0.072 2.959 -11.688 1 97.31 33 CYS B C 1
ATOM 812 O O . CYS B 1 33 ? -0.878 2.727 -12.594 1 97.31 33 CYS B O 1
ATOM 814 N N . PHE B 1 34 ? 1.194 3.154 -11.867 1 94.94 34 PHE B N 1
ATOM 815 C CA . PHE B 1 34 ? 1.763 3.129 -13.211 1 94.94 34 PHE B CA 1
ATOM 816 C C . PHE B 1 34 ? 1.74 1.715 -13.781 1 94.94 34 PHE B C 1
ATOM 818 O O . PHE B 1 34 ? 1.382 1.514 -14.945 1 94.94 34 PHE B O 1
ATOM 825 N N . LEU B 1 35 ? 2.09 0.765 -12.938 1 96.44 35 LEU B N 1
ATOM 826 C CA . LEU B 1 35 ? 2.213 -0.625 -13.367 1 96.44 35 LEU B CA 1
ATOM 827 C C . LEU B 1 35 ? 1.009 -1.442 -12.906 1 96.44 35 LEU B C 1
ATOM 829 O O . LEU B 1 35 ? 0.9 -1.786 -11.727 1 96.44 35 LEU B O 1
ATOM 833 N N . PRO B 1 36 ? 0.132 -1.745 -13.875 1 97.69 36 PRO B N 1
ATOM 834 C CA . PRO B 1 36 ? -0.993 -2.596 -13.477 1 97.69 36 PRO B CA 1
ATOM 835 C C . PRO B 1 36 ? -0.545 -3.945 -12.922 1 97.69 36 PRO B C 1
ATOM 837 O O . PRO B 1 36 ? 0.41 -4.539 -13.43 1 97.69 36 PRO B O 1
ATOM 840 N N . ALA B 1 37 ? -1.275 -4.367 -11.828 1 98.75 37 ALA B N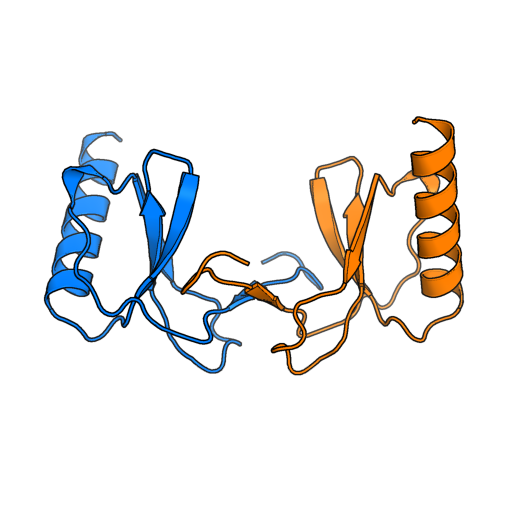 1
ATOM 841 C CA . ALA B 1 37 ? -0.828 -5.605 -11.203 1 98.75 37 ALA B CA 1
ATOM 842 C C . ALA B 1 37 ? -1.97 -6.285 -10.453 1 98.75 37 ALA B C 1
ATOM 844 O O . ALA B 1 37 ? -2.951 -5.633 -10.086 1 98.75 37 ALA B O 1
ATOM 845 N N . ILE B 1 38 ? -1.828 -7.531 -10.305 1 98.75 38 ILE B N 1
ATOM 846 C CA . ILE B 1 38 ? -2.582 -8.32 -9.336 1 98.75 38 ILE B CA 1
ATOM 847 C C . ILE B 1 38 ? -1.715 -8.602 -8.109 1 98.75 38 ILE B C 1
ATOM 849 O O . ILE B 1 38 ? -0.549 -8.984 -8.242 1 98.75 38 ILE B O 1
ATOM 853 N N . VAL B 1 39 ? -2.252 -8.328 -7 1 98.81 39 VAL B N 1
ATOM 854 C CA . VAL B 1 39 ? -1.569 -8.688 -5.762 1 98.81 39 VAL B CA 1
ATOM 855 C C . VAL B 1 39 ? -2.217 -9.93 -5.152 1 98.81 39 VAL B C 1
ATOM 857 O O . VAL B 1 39 ? -3.422 -9.938 -4.883 1 98.81 39 VAL B O 1
ATOM 860 N N . PHE B 1 40 ? -1.379 -10.961 -4.945 1 98.75 40 PHE B N 1
ATOM 861 C CA . PHE B 1 40 ? -1.845 -12.148 -4.234 1 98.75 40 PHE B CA 1
ATOM 862 C C . PHE B 1 40 ? -1.495 -12.062 -2.752 1 98.75 40 PHE B C 1
ATOM 864 O O . PHE B 1 40 ? -0.396 -11.633 -2.391 1 98.75 40 PHE B O 1
ATOM 871 N N . GLU B 1 41 ? -2.436 -12.383 -1.975 1 98.19 41 GLU B N 1
ATOM 872 C CA . GLU B 1 41 ? -2.191 -12.586 -0.549 1 98.19 41 GLU B CA 1
ATOM 873 C C . GLU B 1 41 ? -2.035 -14.062 -0.219 1 98.19 41 GLU B C 1
ATOM 875 O O . GLU B 1 41 ? -2.893 -14.875 -0.571 1 98.19 41 GLU B O 1
ATOM 880 N N . THR B 1 42 ? -0.974 -14.367 0.474 1 97.44 42 THR B N 1
ATOM 881 C CA . THR B 1 42 ? -0.74 -15.758 0.844 1 97.44 42 THR B CA 1
ATOM 882 C C . THR B 1 42 ? -1.322 -16.062 2.223 1 97.44 42 THR B C 1
ATOM 884 O O . THR B 1 42 ? -1.673 -15.133 2.967 1 97.44 42 THR B O 1
ATOM 887 N N . LYS B 1 43 ? -1.418 -17.266 2.57 1 96.94 43 LYS B N 1
ATOM 888 C CA . LYS B 1 43 ? -2 -17.703 3.838 1 96.94 43 LYS B CA 1
ATOM 889 C C . LYS B 1 43 ? -1.179 -17.203 5.02 1 96.94 43 LYS B C 1
ATOM 891 O O . LYS B 1 43 ? -1.716 -16.984 6.109 1 96.94 43 LYS B O 1
ATOM 896 N N . ASN B 1 44 ? 0.104 -16.984 4.781 1 95.19 44 ASN B N 1
ATOM 897 C CA . ASN B 1 44 ? 0.963 -16.469 5.844 1 95.19 44 ASN B CA 1
ATOM 898 C C . ASN B 1 44 ? 0.893 -14.945 5.938 1 95.19 44 ASN B C 1
ATOM 900 O O . ASN B 1 44 ? 1.596 -14.336 6.746 1 95.19 44 ASN B O 1
ATOM 904 N N . GLY B 1 45 ? 0.18 -14.266 5.09 1 95.31 45 GLY B N 1
ATOM 905 C CA . GLY B 1 45 ? -0.074 -12.836 5.184 1 95.31 45 GLY B CA 1
ATOM 906 C C . GLY B 1 45 ? 0.787 -12.008 4.242 1 95.31 45 GLY B C 1
ATOM 907 O O . GLY B 1 45 ? 0.661 -10.789 4.188 1 95.31 45 GLY B O 1
ATOM 908 N N . SER B 1 46 ? 1.579 -12.805 3.467 1 95.94 46 SER B N 1
ATOM 909 C CA . SER B 1 46 ? 2.465 -12.117 2.535 1 95.94 46 SER B CA 1
ATOM 910 C C . SER B 1 46 ? 1.71 -11.656 1.29 1 95.94 46 SER B C 1
ATOM 912 O O . SER B 1 46 ? 0.729 -12.289 0.888 1 95.94 46 SER B O 1
ATOM 914 N N . LYS B 1 47 ? 2.182 -10.531 0.705 1 98.25 47 LYS B N 1
ATOM 915 C CA . LYS B 1 47 ? 1.624 -10 -0.536 1 98.25 47 LYS B CA 1
ATOM 916 C C . LYS B 1 47 ? 2.643 -10.07 -1.67 1 98.25 47 LYS B C 1
ATOM 918 O O . LYS B 1 47 ? 3.82 -9.758 -1.474 1 98.25 47 LYS B O 1
ATOM 923 N N . VAL B 1 48 ? 2.15 -10.5 -2.787 1 98.5 48 VAL B N 1
ATOM 924 C CA . VAL B 1 48 ? 3.062 -10.703 -3.908 1 98.5 48 VAL B CA 1
ATOM 925 C C . VAL B 1 48 ? 2.465 -10.094 -5.176 1 98.5 48 VAL B C 1
ATOM 927 O O . VAL B 1 48 ? 1.34 -10.43 -5.559 1 98.5 48 VAL B O 1
ATOM 930 N N . CYS B 1 49 ? 3.242 -9.266 -5.781 1 98.81 49 CYS B N 1
ATOM 931 C CA . CYS B 1 49 ? 2.826 -8.641 -7.031 1 98.81 49 CYS B CA 1
ATOM 932 C C . CYS B 1 49 ? 2.984 -9.609 -8.203 1 98.81 49 CYS B C 1
ATOM 934 O O . CYS B 1 49 ? 4.043 -10.211 -8.375 1 98.81 49 CYS B O 1
ATOM 936 N N . ALA B 1 50 ? 1.966 -9.664 -9.078 1 98.81 50 ALA B N 1
ATOM 937 C CA . ALA B 1 50 ? 1.993 -10.547 -10.25 1 98.81 50 ALA B CA 1
ATOM 938 C C . ALA B 1 50 ? 1.475 -9.828 -11.492 1 98.81 50 ALA B C 1
ATOM 940 O O . ALA B 1 50 ? 0.596 -8.969 -11.391 1 98.81 50 ALA B O 1
ATOM 941 N N . ASP B 1 51 ? 1.994 -10.195 -12.641 1 98.38 51 ASP B N 1
ATOM 942 C CA . ASP B 1 51 ? 1.572 -9.68 -13.938 1 98.38 51 ASP B CA 1
ATOM 943 C C . ASP B 1 51 ? 0.183 -10.195 -14.312 1 98.38 51 ASP B C 1
ATOM 945 O O . ASP B 1 51 ? -0.006 -11.398 -14.508 1 98.38 51 ASP B O 1
ATOM 949 N N . PRO B 1 52 ? -0.757 -9.258 -14.453 1 98.38 52 PRO B N 1
ATOM 950 C CA . PRO B 1 52 ? -2.133 -9.695 -14.695 1 98.38 52 PRO B CA 1
ATOM 951 C C . PRO B 1 52 ? -2.305 -10.375 -16.047 1 98.38 52 PRO B C 1
ATOM 953 O O . PRO B 1 52 ? -3.342 -10.992 -16.312 1 98.38 52 PRO B O 1
ATOM 956 N N . ASN B 1 53 ? -1.308 -10.297 -16.875 1 97.88 53 ASN B N 1
ATOM 957 C CA . ASN B 1 53 ? -1.435 -10.812 -18.234 1 97.88 53 ASN B CA 1
ATOM 958 C C . ASN B 1 53 ? -0.904 -12.242 -18.344 1 97.88 53 ASN B C 1
ATOM 960 O O . ASN B 1 53 ? -1.006 -12.867 -19.406 1 97.88 53 ASN B O 1
ATOM 964 N N . LEU B 1 54 ? -0.369 -12.773 -17.359 1 98 54 LEU B N 1
ATOM 965 C CA . LEU B 1 54 ? 0.151 -14.133 -17.391 1 98 54 LEU B CA 1
ATOM 966 C C . LEU B 1 54 ? -0.967 -15.148 -17.188 1 98 54 LEU B C 1
ATOM 968 O O . LEU B 1 54 ? -1.796 -14.984 -16.281 1 98 54 LEU B O 1
ATOM 972 N N . PRO B 1 55 ? -1.005 -16.25 -17.875 1 97.56 55 PRO B N 1
ATOM 973 C CA . PRO B 1 55 ? -2.102 -17.219 -17.812 1 97.56 55 PRO B CA 1
ATOM 974 C C . PRO B 1 55 ? -2.299 -17.797 -16.406 1 97.56 55 PRO B C 1
ATOM 976 O O . PRO B 1 55 ? -3.438 -17.953 -15.953 1 97.56 55 PRO B O 1
ATOM 979 N N . TRP B 1 56 ? -1.237 -18.109 -15.797 1 97.88 56 TRP B N 1
ATOM 980 C CA . TRP B 1 56 ? -1.414 -18.719 -14.484 1 97.88 56 TRP B CA 1
ATOM 981 C C . TRP B 1 56 ? -2.053 -17.75 -13.508 1 97.88 56 TRP B C 1
ATOM 983 O O . TRP B 1 56 ? -2.758 -18.156 -12.586 1 97.88 56 TRP B O 1
ATOM 993 N N . VAL B 1 57 ? -1.757 -16.422 -13.633 1 98.56 57 VAL B N 1
ATOM 994 C CA . VAL B 1 57 ? -2.332 -15.398 -12.766 1 98.56 57 VAL B CA 1
ATOM 995 C C . VAL B 1 57 ? -3.84 -15.312 -13 1 98.56 57 VAL B C 1
ATOM 997 O O . VAL B 1 57 ? -4.621 -15.289 -12.039 1 98.56 57 VAL B O 1
ATOM 1000 N N . VAL B 1 58 ? -4.215 -15.305 -14.242 1 98.06 58 VAL B N 1
ATOM 1001 C CA . VAL B 1 58 ? -5.629 -15.258 -14.602 1 98.06 58 VAL B CA 1
ATOM 1002 C C . VAL B 1 58 ? -6.355 -16.453 -13.992 1 98.06 58 VAL B C 1
ATOM 1004 O O . VAL B 1 58 ? -7.41 -16.297 -13.375 1 98.06 58 VAL B O 1
ATOM 1007 N N . LYS B 1 59 ? -5.746 -17.594 -14.109 1 97.5 59 LYS B N 1
ATOM 1008 C CA . LYS B 1 59 ? -6.344 -18.812 -13.586 1 97.5 59 LYS B CA 1
ATOM 1009 C C . LYS B 1 59 ? -6.441 -18.766 -12.062 1 97.5 59 LYS B C 1
ATOM 1011 O O . LYS B 1 59 ? -7.465 -19.156 -11.492 1 97.5 59 LYS B O 1
ATOM 1016 N N . ALA B 1 60 ? -5.395 -18.344 -11.484 1 97.94 60 ALA B N 1
ATOM 1017 C CA . ALA B 1 60 ? -5.367 -18.281 -10.023 1 97.94 60 ALA B CA 1
ATOM 1018 C C . ALA B 1 60 ? -6.438 -17.328 -9.5 1 97.94 60 ALA B C 1
ATOM 1020 O O . ALA B 1 60 ? -7.098 -17.609 -8.5 1 97.94 60 ALA B O 1
ATOM 1021 N N . VAL B 1 61 ? -6.598 -16.156 -10.117 1 98.12 61 VAL B N 1
ATOM 1022 C CA . VAL B 1 61 ? -7.613 -15.18 -9.711 1 98.12 61 VAL B CA 1
ATOM 1023 C C . VAL B 1 61 ? -9 -15.812 -9.82 1 98.12 61 VAL B C 1
ATOM 1025 O O . VAL B 1 61 ? -9.812 -15.695 -8.898 1 98.12 61 VAL B O 1
ATOM 1028 N N . GLN B 1 62 ? -9.219 -16.484 -10.906 1 97.06 62 GLN B N 1
ATOM 1029 C CA . GLN B 1 62 ? -10.508 -17.125 -11.125 1 97.06 62 GLN B CA 1
ATOM 1030 C C . GLN B 1 62 ? -10.789 -18.172 -10.055 1 97.06 62 GLN B C 1
ATOM 1032 O O . GLN B 1 62 ? -11.898 -18.25 -9.531 1 97.06 62 GLN B O 1
ATOM 1037 N N . LYS B 1 63 ? -9.836 -18.953 -9.734 1 96.5 63 LYS B N 1
ATOM 1038 C CA . LYS B 1 63 ? -9.992 -19.984 -8.711 1 96.5 63 LYS B CA 1
ATOM 1039 C C . LYS B 1 63 ? -10.328 -19.359 -7.355 1 96.5 63 LYS B C 1
ATOM 1041 O O . LYS B 1 63 ? -11.195 -19.875 -6.641 1 96.5 63 LYS B O 1
ATOM 1046 N N . LEU B 1 64 ? -9.695 -18.297 -7.023 1 97.06 64 LEU B N 1
ATOM 1047 C CA . LEU B 1 64 ? -9.914 -17.625 -5.746 1 97.06 64 LEU B CA 1
ATOM 1048 C C . LEU B 1 64 ? -11.312 -17.031 -5.68 1 97.06 64 LEU B C 1
ATOM 1050 O O . LEU B 1 64 ? -11.953 -17.031 -4.625 1 97.06 64 LEU B O 1
ATOM 1054 N N . GLN B 1 65 ? -11.703 -16.453 -6.801 1 94.94 65 GLN B N 1
ATOM 1055 C CA . GLN B 1 65 ? -13.039 -15.875 -6.855 1 94.94 65 GLN B CA 1
ATOM 1056 C C . GLN B 1 65 ? -14.109 -16.953 -6.676 1 94.94 65 GLN B C 1
ATOM 1058 O O . GLN B 1 65 ? -15.117 -16.719 -6.004 1 94.94 65 GLN B O 1
ATOM 1063 N N . LYS B 1 66 ? -13.883 -18.125 -7.184 1 93.12 66 LYS B N 1
ATOM 1064 C CA . LYS B 1 66 ? -14.82 -19.25 -7.051 1 93.12 66 LYS B CA 1
ATOM 1065 C C . LYS B 1 66 ? -14.852 -19.766 -5.621 1 93.12 66 LYS B C 1
ATOM 1067 O O . LYS B 1 66 ? -15.914 -20.125 -5.102 1 93.12 66 LYS B O 1
ATOM 1072 N N . LYS B 1 67 ? -13.781 -19.875 -5.066 1 91.19 67 LYS B N 1
ATOM 1073 C CA . LYS B 1 67 ? -13.695 -20.344 -3.686 1 91.19 67 LYS B CA 1
ATOM 1074 C C . LYS B 1 67 ? -14.422 -19.391 -2.74 1 91.19 67 LYS B C 1
ATOM 1076 O O . LYS B 1 67 ? -15.094 -19.828 -1.804 1 91.19 67 LYS B O 1
ATOM 1081 N N . LYS B 1 68 ? -14.25 -18.094 -2.967 1 87.38 68 LYS B N 1
ATOM 1082 C CA . LYS B 1 68 ? -14.922 -17.078 -2.156 1 87.38 68 LYS B CA 1
ATOM 1083 C C . LYS B 1 68 ? -16.438 -17.172 -2.318 1 87.38 68 LYS B C 1
ATOM 1085 O O . LYS B 1 68 ? -17.188 -17.016 -1.347 1 87.38 68 LYS B O 1
ATOM 1090 N N . SER B 1 69 ? -16.828 -17.406 -3.525 1 87.75 69 SER B N 1
ATOM 1091 C CA . SER B 1 69 ? -18.25 -17.516 -3.803 1 87.75 69 SER B CA 1
ATOM 1092 C C . SER B 1 69 ? -18.828 -18.797 -3.203 1 87.75 69 SER B C 1
ATOM 1094 O O . SER B 1 69 ? -20 -18.828 -2.807 1 87.75 69 SER B O 1
ATOM 1096 N N . ALA B 1 70 ? -17.984 -19.797 -3.043 1 85.5 70 ALA B N 1
ATOM 1097 C CA . ALA B 1 70 ? -18.438 -21.062 -2.475 1 85.5 70 ALA B CA 1
ATOM 1098 C C . ALA B 1 70 ? -18.531 -20.969 -0.953 1 85.5 70 ALA B C 1
ATOM 1100 O O . ALA B 1 70 ? -19.281 -21.719 -0.325 1 85.5 70 ALA B O 1
ATOM 1101 N N . ARG B 1 71 ? -17.734 -20.156 -0.478 1 83.38 71 ARG B N 1
ATOM 1102 C CA . ARG B 1 71 ? -17.719 -19.984 0.972 1 83.38 71 ARG B CA 1
ATOM 1103 C C . ARG B 1 71 ? -18.797 -19 1.427 1 83.38 71 ARG B C 1
ATOM 1105 O O . ARG B 1 71 ? -19.203 -19.016 2.59 1 83.38 71 ARG B O 1
ATOM 1112 N N . ALA B 1 72 ? -19.375 -18.297 0.479 1 69 72 ALA B N 1
ATOM 1113 C CA . ALA B 1 72 ? -20.406 -17.312 0.835 1 69 72 ALA B CA 1
ATOM 1114 C C . ALA B 1 72 ? -21.797 -17.938 0.807 1 69 72 ALA B C 1
ATOM 1116 O O . ALA B 1 72 ? -22.641 -17.609 1.64 1 69 72 ALA B O 1
#

Nearest PDB structures (foldseek):
  2x6l-assembly1_A  TM=9.811E-01  e=1.776E-07  Homo sapiens
  2ra4-assembly1_A  TM=9.250E-01  e=5.931E-07  Homo sapiens
  5cor-assembly1_I  TM=9.501E-01  e=1.192E-06  Homo sapiens
  5l2u-assembly2_H-2  TM=9.800E-01  e=8.528E-06  Homo sapiens
  2vxw-assembly1_B  TM=9.155E-01  e=9.087E-06  Homo sapiens

InterPro domains:
  IPR001811 Chemokine interleukin-8-like domain [PF00048] (8-64)
  IPR001811 Chemokine interleukin-8-like domain [SM00199] (6-64)
  IPR036048 Chemokine interleukin-8-like superfamily [SSF54117] (3-70)
  IPR039809 Chemokine beta/gamma/delta [PTHR12015] (5-68)

pLDDT: mean 95.42, std 5.88, range [63.34, 98.81]

=== Feature glossary ===
The record interleaves many kinds of information about one protein. Here is each kind framed as the question it answers.

Q: What are the backbone torsion angles?
A: φ (phi) and ψ (psi) are the two rotatable backbone dihedrals per residue: φ is the C(i-1)–N–Cα–C torsion, ψ is the N–Cα–C–N(i+1) torsion, both in degrees on (−180°, 180°]. α-helical residues cluster near (−60°, −45°); β-strand residues near (−120°, +130°). A Ramachandran plot is simply a scatter of (φ, ψ) for every residue.

Q: What is the amin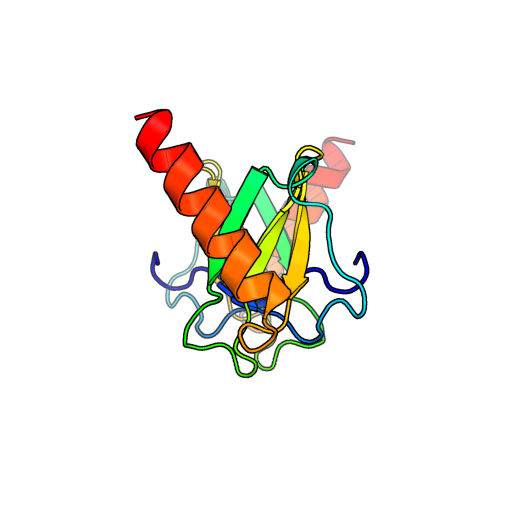o-acid chain?
A: This is the polypeptide sequence — one letter per residue, N-terminus first. Length ranges from a few dozen residues for small domains to over a thousand for large multi-domain proteins.

Q: How mobile is each atom in the crystal?
A: For experimental (PDB) structures, the B-factor (temperature factor) quantifies the positional spread of each atom in the crystal — a combination of thermal vibration and static disorder — in units of Å². High B-factors mark flexible loops or poorly resolved regions; low B-factors mark the rigid, well-ordered core.

Q: Are the domains correctly placed relative to each other?
A: Predicted Aligned Error (PAE) is an AlphaFold confidence matrix: entry (i, j) is the expected error in the position of residue j, in ångströms, when the prediction is superimposed on the true structure at residue i. Low PAE within a block of residues means that block is internally rigid and well-predicted; high PAE between two blocks means their relative placement is uncertain even if each block individually is confident.

Q: How confident is the AlphaFold model at each residue?
A: pLDDT is the predicted lDDT-Cα score: AlphaFold's confidence that the local environment of each residue (all inter-atomic distances within 15 Å) is correctly placed. It is a per-residue number between 0 and 100, with higher meaning more reliable.

Q: What family and function is it annotated with?
A: Functional annotations link the protein to curated databases. InterPro entries identify conserved domains and families by matching the sequence against member-database signatures (Pfam, PROSITE, CDD, …). Gene Ontology (GO) terms describe molecular function, biological process, and cellular component in a controlled vocabulary. CATH places the structure in a hierarchical fold classification (Class/Architecture/Topology/Homologous-superfamily). The organism is the source species.

Q: How big and how compact is the whole molecule?
A: Three whole-structure scalars: the radius of gyration (RMS distance of Cα from centroid, in Å), the count of Cα–Cα contacts (pairs closer than 8 Å and separated by more than four residues in sequence — i.e. tertiary, not local, contacts), and the bounding-box dimensions. Together they distinguish compact globular folds from extended fibres or disordered chains.

Q: What known structures does this most resemble?
A: The Foldseek neighbor list gives the closest experimentally determined structures in the PDB, ranked by structural alignment. TM-score near 1 means near-identical fold; near 0.3 means only rough topology match. This is how one finds what a novel AlphaFold prediction most resembles in the solved-structure universe.

Q: Which residues are buried vs exposed?
A: SASA measures how much of the protein is reachable by solvent. It is computed by rolling a water-sized probe over the atomic surface and summing the exposed area (Å²). Per-residue SASA distinguishes core (buried, low SASA) from surface (exposed, high SASA) residues; total SASA is a whole-molecule size measure.

Q: Which residues are in helices, strands, or loops?
A: Eight-state secondary structure (DSSP): H is the canonical α-helix, G the tighter 3₁₀-helix, I the wider π-helix; E/B are β-structure, T and S are turns and bends, and '-' is everything else. DSSP derives these from the pattern of main-chain N–H···O=C hydrogen bonds, not from the sequence.

Q: Where is each backbone atom in 3D?
A: Structure coordinates are given as an mmCIF _atom_site loop: one row per atom with element, residue name, chain id, sequence number, and x/y/z position in Å. Only the four main-chain atoms per residue are included here; side chains are omitted to keep the record compact.

Q: What if only a Cα trace is available?
A: Three-state secondary structure (P-SEA) collapses the eight DSSP classes into helix (a), strand (b), and coil (c). P-SEA assigns these from Cα geometry alone — distances and angles — without requiring backbone oxygens, so it works on any Cα trace.

Q: What do the rendered images show?
A: The six renders are orthographic views along the three Cartesian axes in both directions. Representation (cartoon, sticks, or surface) and color scheme (sequence-rainbow or by-chain) vary across proteins so the training set covers all the common visualization conventions.

Q: What does the local fold look like, residue by residue?
A: Foldseek's 3Di representation compresses backbone geometry into a per-residue letter drawn from a learned twenty-state alphabet. It captures the tertiary interaction pattern around each residue — which residues are packed against it in space, regardless of where they are in sequence.

Q: What do the diagnostic plots show?
A: The contact map is a binary N×N matrix image: pixel (i, j) is dark where Cα_i and Cα_j are within 8 Å and |i−j|>4. Because the |i−j|>4 filter removes local helical contacts, off-diagonal stripes parallel to the main diagonal indicate parallel β-sheets; stripes perpendicular to it indicate antiparallel β-sheets. The Ramachandran plot scatters every residue's (φ, ψ) pair against the sterically allowed regions. The PAE heatmap renders the predicted-aligned-error matrix.